Protein AF-A0A3M0H7V3-F1 (afdb_monomer_lite)

Secondary structure (DSSP, 8-state):
------------HHHHHHHHHHHHHHHHHH---SHHHHHHHHHHHHHHHHHHHHSTTPPPPPPPPPP--

Foldseek 3Di:
DPDDDDDPDDDDPVVVVVLQVCCVVCCVPPVDNDPVVVVVVVVVVVQQVCCVVPVVSDHDDDDDDDPDD

Radius of gyration: 15.61 Å; chains: 1; bounding box: 44×35×31 Å

Structure (mmCIF, N/CA/C/O backbone):
data_AF-A0A3M0H7V3-F1
#
_entry.id   AF-A0A3M0H7V3-F1
#
loop_
_atom_site.group_PDB
_atom_site.id
_atom_site.type_symbol
_atom_site.label_atom_id
_atom_site.label_alt_id
_atom_site.label_comp_id
_atom_site.label_asym_id
_atom_site.label_entity_id
_atom_site.label_seq_id
_atom_site.pdbx_PDB_ins_code
_atom_site.Cartn_x
_atom_site.Cartn_y
_atom_site.Cartn_z
_atom_site.occupancy
_atom_site.B_iso_or_equ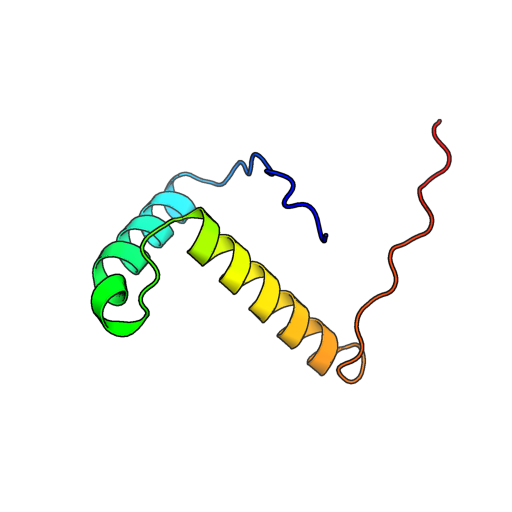iv
_atom_site.auth_seq_id
_atom_site.auth_comp_id
_atom_site.auth_asym_id
_atom_site.auth_atom_id
_atom_site.pdbx_PDB_model_num
ATOM 1 N N . MET A 1 1 ? 11.007 -22.926 5.601 1.00 36.38 1 MET A N 1
ATOM 2 C CA . MET A 1 1 ? 10.615 -21.733 6.378 1.00 36.38 1 MET A CA 1
ATOM 3 C C . MET A 1 1 ? 11.087 -20.527 5.596 1.00 36.38 1 MET A C 1
ATOM 5 O O . MET A 1 1 ? 12.289 -20.366 5.431 1.00 36.38 1 MET A O 1
ATOM 9 N N . GLU A 1 2 ? 10.159 -19.767 5.024 1.00 50.25 2 GLU A N 1
ATOM 10 C CA . GLU A 1 2 ? 10.470 -18.496 4.366 1.00 50.25 2 GLU A CA 1
ATOM 11 C C . GLU A 1 2 ? 10.944 -17.531 5.460 1.00 50.25 2 GLU A C 1
ATOM 13 O O . GLU A 1 2 ? 10.196 -17.213 6.383 1.00 50.25 2 GLU A O 1
ATOM 18 N N . GLY A 1 3 ? 12.236 -17.205 5.466 1.00 53.38 3 GLY A N 1
ATOM 19 C CA . GLY A 1 3 ? 12.820 -16.371 6.510 1.00 53.38 3 GLY A CA 1
ATOM 20 C C . GLY A 1 3 ? 12.447 -14.911 6.290 1.00 53.38 3 GLY A C 1
ATOM 21 O O . GLY A 1 3 ? 12.744 -14.359 5.232 1.00 53.38 3 GLY A O 1
ATOM 22 N N . THR A 1 4 ? 11.846 -14.265 7.288 1.00 60.97 4 THR A N 1
ATOM 23 C CA . THR A 1 4 ? 11.707 -12.805 7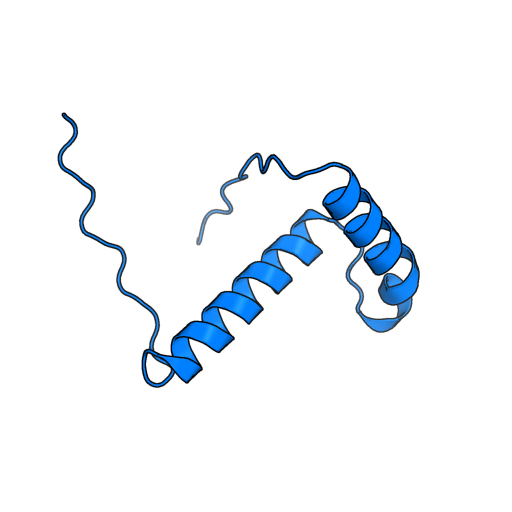.292 1.00 60.97 4 THR A CA 1
ATOM 24 C C . THR A 1 4 ? 13.103 -12.192 7.373 1.00 60.97 4 THR A C 1
ATOM 26 O O . THR A 1 4 ? 13.854 -12.482 8.303 1.00 60.97 4 THR A O 1
ATOM 29 N N . ARG A 1 5 ? 13.472 -11.357 6.399 1.00 62.38 5 ARG A N 1
ATOM 30 C CA . ARG A 1 5 ? 14.677 -10.522 6.470 1.00 62.38 5 ARG A CA 1
ATOM 31 C C . ARG A 1 5 ? 14.246 -9.095 6.762 1.00 62.38 5 ARG A C 1
ATOM 33 O O . ARG A 1 5 ? 13.470 -8.525 5.997 1.00 62.38 5 ARG A O 1
ATOM 40 N N . ASP A 1 6 ? 14.727 -8.536 7.866 1.00 62.25 6 ASP A N 1
ATOM 41 C CA . ASP A 1 6 ? 14.473 -7.137 8.191 1.00 62.25 6 ASP A CA 1
ATOM 42 C C . ASP A 1 6 ? 15.190 -6.236 7.181 1.00 62.25 6 ASP A C 1
ATOM 44 O O . ASP A 1 6 ? 16.400 -6.339 6.973 1.00 62.25 6 ASP A O 1
ATOM 48 N N . ILE A 1 7 ? 14.430 -5.348 6.543 1.00 65.31 7 ILE A N 1
ATOM 49 C CA . ILE A 1 7 ? 14.965 -4.296 5.681 1.00 65.31 7 ILE A CA 1
ATOM 50 C C . ILE A 1 7 ? 14.884 -2.992 6.471 1.00 65.31 7 ILE A C 1
ATOM 52 O O . ILE A 1 7 ? 13.795 -2.554 6.849 1.00 65.31 7 ILE A O 1
ATOM 56 N N . LEU A 1 8 ? 16.033 -2.356 6.712 1.00 68.88 8 LEU A N 1
ATOM 57 C CA . LEU A 1 8 ? 16.071 -0.971 7.173 1.00 68.88 8 LEU A CA 1
ATOM 58 C C . LEU A 1 8 ? 15.694 -0.071 5.995 1.00 68.88 8 LEU A C 1
ATOM 60 O O . LEU A 1 8 ? 16.487 0.144 5.082 1.00 68.88 8 LEU A O 1
ATOM 64 N N . LEU A 1 9 ? 14.453 0.413 6.002 1.00 77.06 9 LEU A N 1
ATOM 65 C CA . LEU A 1 9 ? 13.927 1.288 4.964 1.00 77.06 9 LEU A CA 1
ATOM 66 C C . LEU A 1 9 ? 14.024 2.748 5.416 1.00 77.06 9 LEU A C 1
ATOM 68 O O . LEU A 1 9 ? 13.320 3.174 6.332 1.00 77.06 9 LEU A O 1
ATOM 72 N N . SER A 1 10 ? 14.864 3.524 4.738 1.00 80.62 10 SER A N 1
ATOM 73 C CA . SER A 1 10 ? 14.865 4.982 4.859 1.00 80.62 10 SER A CA 1
ATOM 74 C C . SER A 1 10 ? 13.753 5.562 3.986 1.00 80.62 10 SER A C 1
ATOM 76 O O . SER A 1 10 ? 13.691 5.278 2.792 1.00 80.62 10 SER A O 1
ATOM 78 N N . MET A 1 11 ? 12.884 6.391 4.565 1.00 84.62 11 MET A N 1
ATOM 79 C CA . MET A 1 11 ? 11.835 7.112 3.837 1.00 84.62 11 MET A CA 1
ATOM 80 C C . MET A 1 11 ? 11.768 8.577 4.291 1.00 84.62 11 MET A C 1
ATOM 82 O O . MET A 1 11 ? 12.151 8.870 5.427 1.00 84.62 11 MET A O 1
ATOM 86 N N . PRO A 1 12 ? 11.280 9.504 3.444 1.00 91.50 12 PRO A N 1
ATOM 87 C CA . PRO A 1 12 ? 11.074 10.894 3.839 1.00 91.50 12 PRO A CA 1
ATOM 88 C C . PRO A 1 12 ? 10.166 11.009 5.070 1.00 91.50 12 PRO A C 1
ATOM 90 O O . PRO A 1 12 ? 9.159 10.304 5.163 1.00 91.50 12 PRO A O 1
ATOM 93 N N . SER A 1 13 ? 10.469 11.941 5.979 1.00 89.44 13 SER A N 1
ATOM 94 C CA . SER A 1 13 ? 9.705 12.133 7.225 1.00 89.44 13 SER A CA 1
ATOM 95 C C . SER A 1 13 ? 8.209 12.335 6.976 1.00 89.44 13 SER A C 1
ATOM 97 O O . SER A 1 13 ? 7.386 11.719 7.643 1.00 89.44 13 SER A O 1
ATOM 99 N N . SER A 1 14 ? 7.851 13.089 5.933 1.00 91.00 14 SER A N 1
ATOM 100 C CA . SER A 1 14 ? 6.454 13.320 5.549 1.00 91.00 14 SER A CA 1
ATOM 101 C C . SER A 1 14 ? 5.716 12.044 5.125 1.00 91.00 14 SER A C 1
ATOM 103 O O . SER A 1 14 ? 4.512 11.922 5.344 1.00 91.00 14 SER A O 1
ATOM 105 N N . GLN A 1 15 ? 6.406 11.064 4.531 1.00 90.38 15 GLN A N 1
ATOM 106 C CA . GLN A 1 15 ? 5.803 9.767 4.207 1.00 90.38 15 GLN A CA 1
ATOM 107 C C . GLN A 1 15 ? 5.599 8.928 5.467 1.00 90.38 15 GLN A C 1
ATOM 109 O O . GLN A 1 15 ? 4.543 8.314 5.623 1.00 90.38 15 GLN A O 1
ATOM 114 N N . LYS A 1 16 ? 6.572 8.954 6.385 1.00 89.88 16 LYS A N 1
ATOM 115 C CA . LYS A 1 16 ? 6.476 8.256 7.669 1.00 89.88 16 LYS A CA 1
ATOM 116 C C . LYS A 1 16 ? 5.309 8.779 8.508 1.00 89.88 16 LYS A C 1
ATOM 118 O O . LYS A 1 16 ? 4.488 7.985 8.956 1.00 89.88 16 LYS A O 1
ATOM 123 N N . GLU A 1 17 ? 5.188 10.093 8.657 1.00 94.19 17 GLU A N 1
ATOM 124 C CA . GLU A 1 17 ? 4.102 10.726 9.416 1.00 94.19 17 GLU A CA 1
ATOM 125 C C . GLU A 1 17 ? 2.728 10.382 8.830 1.00 94.19 17 GLU A C 1
ATOM 127 O O . GLU A 1 17 ? 1.802 10.018 9.556 1.00 94.19 17 GLU A O 1
ATOM 132 N N . ARG A 1 18 ? 2.594 10.412 7.496 1.00 95.12 18 ARG A N 1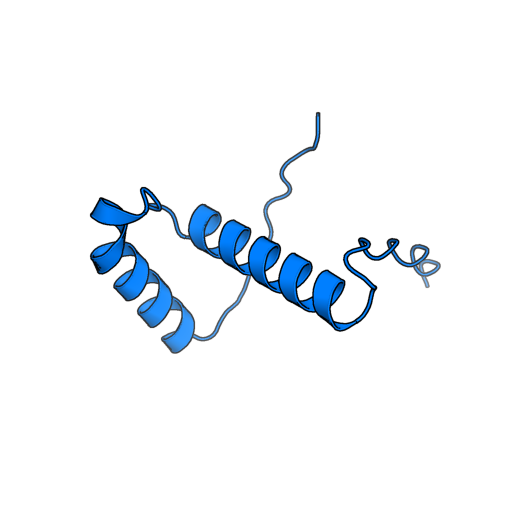
ATOM 133 C CA . ARG A 1 18 ? 1.358 9.999 6.815 1.00 95.12 18 ARG A CA 1
ATOM 134 C C . ARG A 1 18 ? 1.029 8.529 7.052 1.00 95.12 18 ARG A C 1
ATOM 136 O O . ARG A 1 18 ? -0.142 8.200 7.247 1.00 95.12 18 ARG A O 1
ATOM 143 N N . MET A 1 19 ? 2.029 7.650 7.030 1.00 93.81 19 MET A N 1
ATOM 144 C CA . MET A 1 19 ? 1.852 6.232 7.344 1.00 93.81 19 MET A CA 1
ATOM 145 C C . MET A 1 19 ? 1.373 6.051 8.788 1.00 93.81 19 MET A C 1
ATOM 147 O O . MET A 1 19 ? 0.367 5.384 9.011 1.00 93.81 19 MET A O 1
ATOM 151 N N . GLU A 1 20 ? 2.046 6.670 9.759 1.00 93.94 20 GLU A N 1
ATOM 152 C CA . GLU A 1 20 ? 1.683 6.590 11.180 1.00 93.94 20 GLU A CA 1
ATOM 153 C C . GLU A 1 20 ? 0.265 7.113 11.432 1.00 93.94 20 GLU A C 1
ATOM 155 O O . GLU A 1 20 ? -0.536 6.435 12.078 1.00 93.94 20 GLU A O 1
ATOM 160 N N . ALA A 1 21 ? -0.085 8.259 10.842 1.00 96.31 21 ALA A N 1
ATOM 161 C CA . ALA A 1 21 ? -1.431 8.808 10.916 1.00 96.31 21 ALA A CA 1
ATOM 162 C C . ALA A 1 21 ? -2.468 7.855 10.301 1.00 96.31 21 ALA A C 1
ATOM 164 O O . ALA A 1 21 ? -3.521 7.625 10.894 1.00 96.31 21 ALA A O 1
ATOM 165 N N . THR A 1 22 ? -2.172 7.256 9.145 1.00 96.12 22 THR A N 1
ATOM 166 C CA . THR A 1 22 ? -3.085 6.310 8.483 1.00 96.12 22 THR A CA 1
ATOM 167 C C . THR A 1 22 ? -3.305 5.064 9.339 1.00 96.12 22 THR A C 1
ATOM 169 O O . THR A 1 22 ? -4.448 4.650 9.530 1.00 96.12 22 THR A O 1
ATOM 172 N N . ILE A 1 23 ? -2.241 4.488 9.906 1.00 94.75 23 ILE A N 1
ATOM 173 C CA . ILE A 1 23 ? -2.330 3.337 10.815 1.00 94.75 23 ILE A CA 1
ATOM 174 C C . ILE A 1 23 ? -3.193 3.697 12.027 1.00 94.75 23 ILE A C 1
ATOM 176 O O . ILE A 1 23 ? -4.150 2.988 12.324 1.00 94.75 23 ILE A O 1
ATOM 180 N N . ALA A 1 24 ? -2.923 4.829 12.680 1.00 94.50 24 ALA A N 1
ATOM 181 C CA . ALA A 1 24 ? -3.659 5.248 13.870 1.00 94.50 24 ALA A CA 1
ATOM 182 C C . ALA A 1 24 ? -5.176 5.370 13.628 1.00 94.50 24 ALA A C 1
ATOM 184 O O . ALA A 1 24 ? -5.965 4.939 14.471 1.00 94.50 24 ALA A O 1
ATOM 185 N N . HIS A 1 25 ? -5.586 5.891 12.466 1.00 96.12 25 HIS A N 1
ATOM 186 C CA . HIS A 1 25 ? -7.001 6.075 12.120 1.00 96.12 25 HIS A CA 1
ATOM 187 C C . HIS A 1 25 ? -7.678 4.808 11.580 1.00 96.12 25 HIS A C 1
ATOM 189 O O . HIS A 1 25 ? -8.898 4.685 11.663 1.00 96.12 25 HIS A O 1
ATOM 195 N N . THR A 1 26 ? -6.919 3.859 11.024 1.00 94.81 26 THR A N 1
ATOM 196 C CA . THR A 1 26 ? -7.487 2.682 10.338 1.00 94.81 26 THR A CA 1
ATOM 197 C C . THR A 1 26 ? -7.258 1.362 11.066 1.00 94.81 26 THR A C 1
ATOM 199 O O . THR A 1 26 ? -7.856 0.351 10.690 1.00 94.81 26 THR A O 1
ATOM 202 N N . GLN A 1 27 ? -6.449 1.338 12.128 1.00 91.81 27 GLN A N 1
ATOM 203 C CA . GLN A 1 27 ? -6.106 0.116 12.864 1.00 91.81 27 GLN A CA 1
ATOM 204 C C . GLN A 1 27 ? -7.328 -0.645 13.398 1.00 91.81 27 GLN A C 1
ATOM 206 O O . GLN A 1 27 ? -7.306 -1.873 13.436 1.00 91.81 27 GLN A O 1
ATOM 211 N N . ALA A 1 28 ? -8.405 0.056 13.773 1.00 89.62 28 ALA A N 1
ATOM 212 C CA . ALA A 1 28 ? -9.634 -0.565 14.270 1.00 89.62 28 ALA A CA 1
ATOM 213 C C . ALA A 1 28 ? -10.389 -1.339 13.176 1.00 89.62 28 ALA A C 1
ATOM 215 O O . ALA A 1 28 ? -11.041 -2.336 13.470 1.00 89.62 28 ALA A O 1
ATOM 216 N N . PHE A 1 29 ? -10.271 -0.902 11.920 1.00 92.62 29 PHE A N 1
ATOM 217 C CA . PHE A 1 29 ? -10.963 -1.499 10.775 1.00 92.62 29 PHE A CA 1
ATOM 218 C C . PHE A 1 29 ? -10.110 -2.541 10.049 1.00 92.62 29 PHE A C 1
ATOM 220 O O . PHE A 1 29 ? -10.636 -3.495 9.488 1.00 92.62 29 PHE A O 1
ATOM 227 N N . THR A 1 30 ? -8.791 -2.351 10.035 1.00 89.31 30 THR A N 1
ATOM 228 C CA . THR A 1 30 ? -7.856 -3.167 9.243 1.00 89.31 30 THR A CA 1
ATOM 229 C C . THR A 1 30 ? -7.095 -4.195 10.074 1.00 89.31 30 THR A C 1
ATOM 231 O O . THR A 1 30 ? -6.498 -5.109 9.514 1.00 89.31 30 THR A O 1
ATOM 234 N N . GLY A 1 31 ? -7.042 -4.026 11.400 1.00 88.19 31 GLY A N 1
ATOM 235 C CA . GLY A 1 31 ? -6.179 -4.818 12.281 1.00 88.19 31 GLY A CA 1
ATOM 236 C C . GLY A 1 31 ? -4.679 -4.522 12.133 1.00 88.19 31 GLY A C 1
ATOM 237 O O . GLY A 1 31 ? -3.874 -5.080 12.879 1.00 88.19 31 GLY A O 1
ATOM 238 N N . VAL A 1 32 ? -4.279 -3.630 11.218 1.00 88.88 32 VAL A N 1
ATOM 239 C CA . VAL A 1 32 ? -2.879 -3.247 11.001 1.00 88.88 32 VAL A CA 1
ATOM 240 C C . VAL A 1 32 ? -2.461 -2.255 12.079 1.00 88.88 32 VAL A C 1
ATOM 242 O O . VAL A 1 32 ? -2.927 -1.122 12.102 1.00 88.88 32 VAL A O 1
ATOM 245 N N . LYS A 1 33 ? -1.566 -2.688 12.972 1.00 87.25 33 LYS A N 1
ATOM 246 C CA . LYS A 1 33 ? -1.091 -1.890 14.122 1.00 87.25 33 LYS A CA 1
ATOM 247 C C . LYS A 1 33 ? 0.392 -1.532 14.064 1.00 87.25 33 LYS A C 1
ATOM 249 O O . LYS A 1 33 ? 0.859 -0.698 14.831 1.00 87.25 33 LYS A O 1
ATOM 254 N N . HIS A 1 34 ? 1.145 -2.166 13.167 1.00 88.31 34 HIS A N 1
ATOM 255 C CA . HIS A 1 34 ? 2.596 -2.020 13.088 1.00 88.31 34 HIS A CA 1
ATOM 256 C C . HIS A 1 34 ? 3.018 -1.520 11.711 1.00 88.31 34 HIS A C 1
ATOM 258 O O . HIS A 1 34 ? 2.536 -2.016 10.692 1.00 88.31 34 HIS A O 1
ATOM 264 N N . GLN A 1 35 ? 3.985 -0.601 11.688 1.00 88.69 35 GLN A N 1
ATOM 265 C CA . GLN A 1 35 ? 4.547 -0.036 10.455 1.00 88.69 35 GLN A CA 1
ATOM 266 C C . GLN A 1 35 ? 5.074 -1.130 9.523 1.00 88.69 35 GLN A C 1
ATOM 268 O O . GLN A 1 35 ? 4.801 -1.108 8.330 1.00 88.69 35 GLN A O 1
ATOM 273 N N . GLN A 1 36 ? 5.741 -2.151 10.070 1.00 87.44 36 GLN A N 1
ATOM 274 C CA . GLN A 1 36 ? 6.221 -3.278 9.272 1.00 87.44 36 GLN A CA 1
ATOM 275 C C . GLN A 1 36 ? 5.092 -4.037 8.558 1.00 87.44 36 GLN A C 1
ATOM 277 O O . GLN A 1 36 ? 5.266 -4.457 7.419 1.00 87.44 36 GLN A O 1
ATOM 282 N N . VAL A 1 37 ? 3.940 -4.223 9.214 1.00 89.12 37 VAL A N 1
ATOM 283 C CA . VAL A 1 37 ? 2.784 -4.897 8.601 1.00 89.12 37 VAL A CA 1
ATOM 284 C C . VAL A 1 37 ? 2.213 -4.018 7.495 1.00 89.12 37 VAL A C 1
ATOM 286 O O . VAL A 1 37 ? 1.997 -4.507 6.394 1.00 89.12 37 VAL A O 1
ATOM 289 N N . PHE A 1 38 ? 2.064 -2.717 7.754 1.00 90.81 38 PHE A N 1
ATOM 290 C CA . PHE A 1 38 ? 1.608 -1.755 6.753 1.00 90.81 38 PHE A CA 1
ATOM 291 C C . PHE 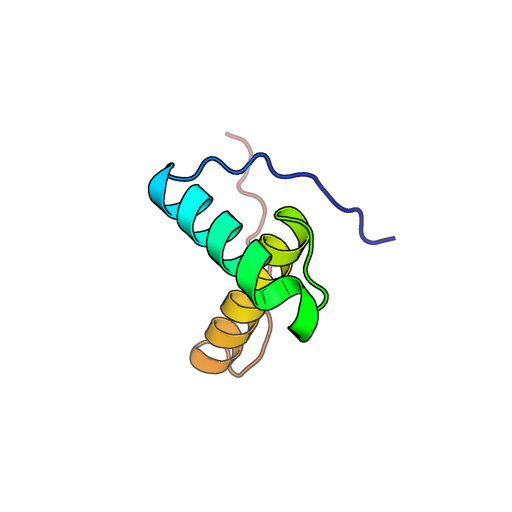A 1 38 ? 2.500 -1.758 5.504 1.00 90.81 38 PHE A C 1
ATOM 293 O O . PHE A 1 38 ? 1.996 -1.853 4.389 1.00 90.81 38 PHE A O 1
ATOM 300 N N . ILE A 1 39 ? 3.823 -1.713 5.689 1.00 89.75 39 ILE A N 1
ATOM 301 C CA . ILE A 1 39 ? 4.798 -1.725 4.593 1.00 89.75 39 ILE A CA 1
ATOM 302 C C . ILE A 1 39 ? 4.736 -3.048 3.828 1.00 89.75 39 ILE A C 1
ATOM 304 O O . ILE A 1 39 ? 4.661 -3.020 2.605 1.00 89.75 39 ILE A O 1
ATOM 308 N N . ARG A 1 40 ? 4.714 -4.200 4.516 1.00 89.06 40 ARG A N 1
ATOM 309 C CA . ARG A 1 40 ? 4.601 -5.511 3.852 1.00 89.06 40 ARG A CA 1
ATOM 310 C C . ARG A 1 40 ? 3.342 -5.598 2.993 1.00 89.06 40 ARG A C 1
ATOM 312 O O . ARG A 1 40 ? 3.435 -5.970 1.831 1.00 89.06 40 ARG A O 1
ATOM 319 N N . THR A 1 41 ? 2.200 -5.174 3.529 1.00 90.81 41 THR A N 1
ATOM 320 C CA . THR A 1 41 ? 0.935 -5.147 2.786 1.00 90.81 41 THR A CA 1
ATOM 321 C C . THR A 1 41 ? 0.971 -4.168 1.612 1.00 90.81 41 THR A C 1
ATOM 323 O O . THR A 1 41 ? 0.427 -4.466 0.554 1.00 90.81 41 THR A O 1
ATOM 326 N N . ALA A 1 42 ? 1.602 -3.001 1.765 1.00 91.06 42 ALA A N 1
ATOM 327 C CA . ALA A 1 42 ? 1.748 -2.042 0.671 1.00 91.06 42 ALA A CA 1
ATOM 328 C C . ALA A 1 42 ? 2.629 -2.594 -0.461 1.00 91.06 42 ALA A C 1
ATOM 330 O O . ALA A 1 42 ? 2.280 -2.438 -1.629 1.00 91.06 42 ALA A O 1
ATOM 331 N N . VAL A 1 43 ? 3.736 -3.262 -0.115 1.00 91.62 43 VAL A N 1
ATOM 332 C CA . VAL A 1 43 ? 4.624 -3.926 -1.080 1.00 91.62 43 VAL A CA 1
ATOM 333 C C . VAL A 1 43 ? 3.880 -5.037 -1.811 1.00 91.62 43 VAL A C 1
ATOM 335 O O . VAL A 1 43 ? 3.871 -5.035 -3.035 1.00 91.62 43 VAL A O 1
ATOM 338 N N . GLU A 1 44 ? 3.210 -5.932 -1.084 1.00 93.06 44 GLU A N 1
ATOM 339 C CA . GLU A 1 44 ? 2.450 -7.046 -1.662 1.00 93.06 44 GLU A CA 1
ATOM 340 C C . GLU A 1 44 ? 1.387 -6.553 -2.648 1.00 93.06 44 GLU A C 1
ATOM 342 O O . GLU A 1 44 ? 1.375 -6.978 -3.799 1.00 93.06 44 GLU A O 1
ATOM 347 N N . ARG A 1 45 ? 0.580 -5.561 -2.251 1.00 94.19 45 ARG A N 1
ATOM 348 C CA . ARG A 1 45 ? -0.441 -4.968 -3.127 1.00 94.19 45 ARG A CA 1
ATOM 349 C C . ARG A 1 45 ? 0.149 -4.334 -4.380 1.00 94.19 45 ARG A C 1
ATOM 351 O O . ARG A 1 45 ? -0.433 -4.456 -5.454 1.00 94.19 45 ARG A O 1
ATOM 358 N N . LEU A 1 46 ? 1.274 -3.628 -4.254 1.00 95.56 46 LEU A N 1
ATOM 359 C CA . LEU A 1 46 ? 1.918 -3.006 -5.408 1.00 95.56 46 LEU A CA 1
ATOM 360 C C . LEU A 1 46 ? 2.514 -4.065 -6.344 1.00 95.56 46 LEU A C 1
ATOM 362 O O . LEU A 1 46 ? 2.371 -3.935 -7.556 1.00 95.56 46 LEU A O 1
ATOM 366 N N . CYS A 1 47 ? 3.131 -5.120 -5.803 1.00 95.50 47 CYS A N 1
ATOM 367 C CA . CYS A 1 47 ? 3.600 -6.261 -6.586 1.00 95.50 47 CYS A CA 1
ATOM 368 C C . CYS A 1 47 ? 2.442 -6.909 -7.350 1.00 95.50 47 CYS A C 1
ATOM 370 O O . CYS A 1 47 ? 2.510 -6.982 -8.572 1.00 95.50 47 CYS A O 1
ATOM 372 N N . GLU A 1 48 ? 1.356 -7.278 -6.668 1.00 96.19 48 GLU A N 1
ATOM 373 C CA . GLU A 1 48 ? 0.174 -7.879 -7.297 1.00 96.19 48 GLU A CA 1
ATOM 374 C C . GLU A 1 48 ? -0.413 -6.983 -8.393 1.00 96.19 48 GLU A C 1
ATOM 376 O O . GLU A 1 48 ? -0.726 -7.459 -9.484 1.00 96.19 48 GLU A O 1
ATOM 381 N N . GLN A 1 49 ? -0.528 -5.674 -8.138 1.00 96.81 49 GLN A N 1
ATOM 382 C CA . GLN A 1 49 ? -1.026 -4.719 -9.125 1.00 96.81 49 GLN A CA 1
ATOM 383 C C . GLN A 1 49 ? -0.141 -4.694 -10.380 1.00 96.81 49 GLN A C 1
ATOM 385 O O . GLN A 1 49 ? -0.655 -4.732 -11.498 1.00 96.81 49 GLN A O 1
ATOM 390 N N . LEU A 1 50 ? 1.182 -4.626 -10.213 1.00 97.06 50 LEU A N 1
ATOM 391 C CA . LEU A 1 50 ? 2.120 -4.577 -11.335 1.00 97.06 50 LEU A CA 1
ATOM 392 C C . LEU A 1 50 ? 2.169 -5.908 -12.092 1.00 97.06 50 LEU A C 1
ATOM 394 O O . LEU A 1 50 ? 2.193 -5.910 -13.319 1.00 97.06 50 LEU A O 1
ATOM 398 N N . GLU A 1 51 ? 2.129 -7.032 -11.384 1.00 97.31 51 GLU A N 1
ATOM 399 C CA . GLU A 1 51 ? 2.080 -8.371 -11.972 1.00 97.31 51 GLU A CA 1
ATOM 400 C C . GLU A 1 51 ? 0.803 -8.564 -12.794 1.00 97.31 51 GLU A C 1
ATOM 402 O O . GLU A 1 51 ? 0.862 -9.028 -13.932 1.00 97.31 51 GLU A O 1
ATOM 407 N N . GLN A 1 52 ? -0.353 -8.139 -12.276 1.00 96.44 52 GLN A N 1
ATOM 408 C CA . GLN A 1 52 ? -1.615 -8.158 -13.020 1.00 96.44 52 GLN A CA 1
ATOM 409 C C . GLN A 1 52 ? -1.567 -7.261 -14.257 1.00 96.44 52 GLN A C 1
ATOM 411 O O . GLN A 1 52 ? -1.991 -7.677 -15.335 1.00 96.44 52 GLN A O 1
ATOM 416 N N . GLN A 1 53 ? -1.040 -6.045 -14.113 1.00 97.31 53 GLN A N 1
ATOM 417 C CA . GLN A 1 53 ? -1.047 -5.048 -15.178 1.00 97.31 53 GLN A CA 1
ATOM 418 C C . GLN A 1 53 ? -0.043 -5.355 -16.298 1.00 97.31 53 GLN A C 1
ATOM 420 O O . GLN A 1 53 ? -0.336 -5.094 -17.464 1.00 97.31 53 GLN A O 1
ATOM 425 N N . TYR A 1 54 ? 1.130 -5.893 -15.957 1.00 96.44 54 TYR A N 1
ATOM 426 C CA . TYR A 1 54 ? 2.270 -5.977 -16.875 1.00 96.44 54 TYR A CA 1
ATOM 427 C C . TYR A 1 54 ? 2.849 -7.382 -17.050 1.00 96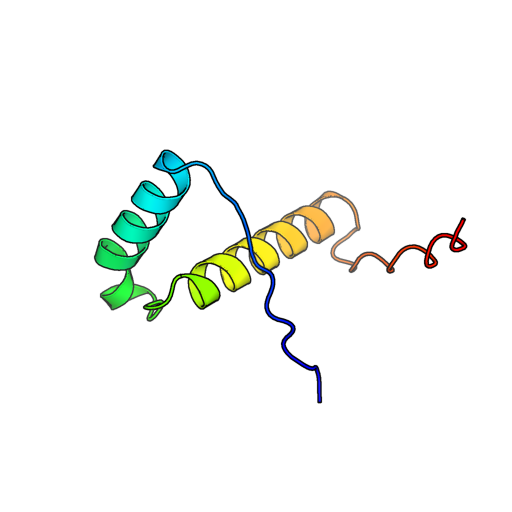.44 54 TYR A C 1
ATOM 429 O O . TYR A 1 54 ? 3.705 -7.565 -17.912 1.00 96.44 54 TYR A O 1
ATOM 437 N N . ASN A 1 55 ? 2.409 -8.371 -16.269 1.00 96.19 55 ASN A N 1
ATOM 438 C CA . ASN A 1 55 ? 2.913 -9.744 -16.347 1.00 96.19 55 ASN A CA 1
ATOM 439 C C . ASN A 1 55 ? 1.790 -10.793 -16.354 1.00 96.19 55 ASN A C 1
ATOM 441 O O . ASN A 1 55 ? 1.986 -11.922 -15.915 1.00 96.19 55 ASN A O 1
ATOM 445 N N . HIS A 1 56 ? 0.590 -10.428 -16.821 1.00 95.19 56 HIS A N 1
ATOM 446 C CA . HIS A 1 56 ? -0.573 -11.326 -16.899 1.00 95.19 56 HIS A CA 1
ATOM 447 C C . HIS A 1 56 ? -0.918 -12.021 -15.566 1.00 95.19 56 HIS A C 1
ATOM 449 O O . HIS A 1 56 ? -1.375 -13.163 -15.545 1.00 95.19 56 HIS A O 1
ATOM 455 N N . GLY A 1 57 ? -0.668 -11.343 -14.444 1.00 92.88 57 GLY A N 1
ATOM 456 C CA . GLY A 1 57 ? -0.866 -11.878 -13.096 1.00 92.88 57 GLY A CA 1
ATOM 457 C C . GLY A 1 57 ? 0.192 -12.892 -12.658 1.00 92.88 57 GLY A C 1
ATOM 458 O O . GLY A 1 57 ? 0.017 -13.541 -11.630 1.00 92.88 57 GLY A O 1
ATOM 459 N N . GLN A 1 58 ? 1.273 -13.062 -13.419 1.00 93.19 58 GLN A N 1
ATOM 460 C CA . GLN A 1 58 ? 2.387 -13.926 -13.049 1.00 93.19 58 GLN A CA 1
ATOM 461 C C . GLN A 1 58 ? 3.422 -13.151 -12.236 1.00 93.19 58 GLN A C 1
ATOM 463 O O . GLN A 1 58 ? 3.672 -11.970 -12.477 1.00 93.19 58 GLN A O 1
ATOM 468 N N . ARG A 1 59 ? 4.078 -13.830 -11.294 1.00 92.62 59 ARG A N 1
ATOM 469 C CA . ARG A 1 59 ? 5.189 -13.245 -10.535 1.00 92.62 59 ARG A CA 1
ATOM 470 C C . ARG A 1 59 ? 6.429 -13.079 -11.402 1.00 92.62 59 ARG A C 1
ATOM 472 O O . ARG A 1 59 ? 6.710 -13.919 -12.258 1.00 92.62 59 ARG A O 1
ATOM 479 N N . TYR A 1 60 ? 7.200 -12.027 -11.148 1.00 91.12 60 TYR A N 1
ATOM 480 C CA . TYR A 1 60 ? 8.495 -11.844 -11.802 1.00 91.12 60 TYR A CA 1
ATOM 481 C C . TYR A 1 60 ? 9.528 -12.844 -11.267 1.00 91.12 60 TYR A C 1
ATOM 483 O O . TYR A 1 60 ? 9.632 -13.071 -10.060 1.00 91.12 60 TYR A O 1
ATOM 491 N N . ALA A 1 61 ? 10.325 -13.427 -12.165 1.00 90.12 61 ALA A N 1
ATOM 492 C CA . ALA A 1 61 ? 11.499 -14.195 -11.768 1.00 90.12 61 ALA A CA 1
ATOM 493 C C . ALA A 1 61 ? 12.565 -13.250 -11.196 1.00 90.12 61 ALA A C 1
ATOM 495 O O . ALA A 1 61 ? 12.764 -12.146 -11.709 1.00 90.12 61 ALA A O 1
ATOM 496 N N . LEU A 1 62 ? 13.273 -13.686 -10.150 1.00 85.06 62 LEU A N 1
ATOM 497 C CA . LEU A 1 62 ? 14.418 -12.928 -9.652 1.00 85.06 62 LEU A CA 1
ATOM 498 C C . LEU A 1 62 ? 15.472 -12.843 -10.764 1.00 85.06 62 LEU A C 1
ATOM 500 O O . LEU A 1 62 ? 15.765 -13.868 -11.391 1.00 85.06 62 LEU A O 1
ATOM 504 N N . PRO A 1 63 ? 16.052 -11.657 -11.020 1.00 80.44 63 PRO A N 1
ATOM 505 C CA . PRO A 1 63 ? 17.165 -11.565 -11.947 1.00 80.44 63 PRO A CA 1
ATOM 506 C C . PRO A 1 63 ? 18.303 -12.466 -11.447 1.00 80.44 63 PRO A C 1
ATOM 508 O O . PRO A 1 63 ? 18.470 -12.620 -10.229 1.00 80.44 63 PRO A O 1
ATOM 511 N N . PRO A 1 64 ? 19.094 -13.071 -12.353 1.00 79.06 64 PRO A N 1
ATOM 512 C CA . PRO A 1 64 ? 20.300 -13.770 -11.938 1.00 79.06 64 PRO A CA 1
ATOM 513 C C . PRO A 1 64 ? 21.145 -12.802 -11.106 1.00 79.06 64 PRO A C 1
ATOM 515 O O . PRO A 1 64 ? 21.290 -11.634 -11.476 1.00 79.06 64 PRO A O 1
ATOM 518 N N . ALA A 1 65 ? 21.647 -13.267 -9.958 1.00 72.81 65 ALA A N 1
ATOM 519 C CA . ALA A 1 65 ? 22.516 -12.454 -9.117 1.00 72.81 65 ALA A CA 1
ATOM 520 C C . ALA A 1 65 ? 23.645 -11.907 -9.997 1.00 72.81 65 ALA A C 1
ATOM 522 O O . ALA A 1 65 ? 24.322 -12.685 -10.675 1.00 72.81 65 ALA A O 1
ATOM 523 N N . ALA A 1 66 ? 23.794 -10.579 -10.047 1.00 63.72 66 ALA A N 1
ATOM 524 C CA . ALA A 1 66 ? 24.882 -9.967 -10.794 1.00 63.72 66 ALA A CA 1
ATOM 525 C C . ALA A 1 66 ? 26.201 -10.622 -10.347 1.00 63.72 66 ALA A C 1
ATOM 527 O O . ALA A 1 66 ? 26.362 -10.853 -9.142 1.00 63.72 66 ALA A O 1
ATOM 528 N N . PRO A 1 67 ? 27.120 -10.963 -11.270 1.00 53.66 67 PRO A N 1
ATOM 529 C CA . PRO A 1 67 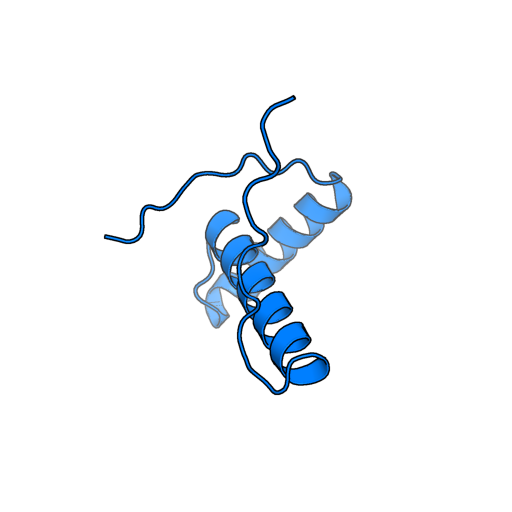? 28.431 -11.433 -10.861 1.00 53.66 67 PRO A CA 1
ATOM 530 C C . PRO A 1 67 ? 29.036 -10.360 -9.959 1.00 53.66 67 PRO A C 1
ATOM 532 O O . PRO A 1 67 ? 29.067 -9.186 -10.330 1.00 53.66 67 PRO A O 1
ATOM 535 N N . SER A 1 68 ? 29.439 -10.760 -8.755 1.00 58.47 68 SER A N 1
ATOM 536 C CA . SER A 1 68 ? 30.187 -9.904 -7.843 1.00 58.47 68 SER A CA 1
ATOM 537 C C . SER A 1 68 ? 31.399 -9.360 -8.605 1.00 58.47 68 SER A C 1
ATOM 539 O O . SER A 1 68 ? 32.256 -10.149 -9.007 1.00 58.47 68 SER A O 1
ATOM 541 N N . LEU A 1 69 ? 31.416 -8.051 -8.870 1.00 48.62 69 LEU A N 1
ATOM 542 C CA . LEU A 1 69 ? 32.598 -7.337 -9.359 1.00 48.62 69 LEU A CA 1
ATOM 543 C C . LEU A 1 69 ? 33.599 -7.154 -8.218 1.00 48.62 69 LEU A C 1
ATOM 545 O O . LEU A 1 69 ? 33.140 -6.871 -7.085 1.00 48.62 69 LEU A O 1
#

pLDDT: mean 85.18, std 14.22, range [36.38, 97.31]

Sequence (69 aa):
MEGTRDILLSMPSSQKERMEATIAHTQAFTGVKHQQVFIRTAVERLCEQLEQQYNHGQRYALPPAAPSL